Protein AF-A0A820KWC5-F1 (afdb_monomer_lite)

Sequence (145 aa):
MVCYAHLHLINETINITTTVRTKLINFIVKDVVSSTEALIDLCLAMVTYDQGRYEKSIQLFEKIRNTTNKYHNRALYGQFNAYLSLNKPIEARTCYETLQDHLEPSEELSCRLQLKLIEEQHPADLLKTVQSALQEANNNEELFE

Structure (mmCIF, N/CA/C/O backbone):
data_AF-A0A820KWC5-F1
#
_entry.id   AF-A0A820KWC5-F1
#
loop_
_atom_site.group_PDB
_atom_site.id
_atom_site.type_symbol
_atom_site.label_atom_id
_atom_site.label_alt_id
_atom_site.label_comp_id
_atom_site.label_asym_id
_atom_site.label_entity_id
_atom_site.label_seq_id
_atom_site.pdbx_PDB_ins_code
_atom_site.Cartn_x
_atom_site.Cartn_y
_atom_site.Cartn_z
_atom_site.occupancy
_atom_site.B_iso_or_equiv
_atom_site.auth_seq_id
_atom_site.auth_comp_id
_atom_site.auth_asym_id
_atom_site.auth_atom_id
_atom_site.pdbx_PDB_model_num
ATOM 1 N N . MET A 1 1 ? 39.290 9.107 -50.841 1.00 62.31 1 MET A N 1
ATOM 2 C CA . MET A 1 1 ? 39.136 9.258 -49.372 1.00 62.31 1 MET A CA 1
ATOM 3 C C . MET A 1 1 ? 37.764 9.782 -48.943 1.00 62.31 1 MET A C 1
ATOM 5 O O . MET A 1 1 ? 37.255 9.290 -47.948 1.00 62.31 1 MET A O 1
ATOM 9 N N . VAL A 1 2 ? 37.127 10.705 -49.678 1.00 64.06 2 VAL A N 1
ATOM 10 C CA . VAL A 1 2 ? 35.841 11.329 -49.282 1.00 64.06 2 VAL A CA 1
ATOM 11 C C . VAL A 1 2 ? 34.681 10.329 -49.103 1.00 64.06 2 VAL A C 1
ATOM 13 O O . VAL A 1 2 ? 33.876 10.487 -48.191 1.00 64.06 2 VAL A O 1
ATOM 16 N N . CYS A 1 3 ? 34.607 9.258 -49.901 1.00 66.69 3 CYS A N 1
ATOM 17 C CA . CYS A 1 3 ? 33.560 8.234 -49.753 1.00 66.69 3 CYS A CA 1
ATOM 18 C C . CYS A 1 3 ? 33.685 7.405 -48.463 1.00 66.69 3 CYS A C 1
ATOM 20 O O . CYS A 1 3 ? 32.676 6.979 -47.916 1.00 66.69 3 CYS A O 1
ATOM 22 N N . TYR A 1 4 ? 34.905 7.202 -47.955 1.00 74.81 4 TYR A N 1
ATOM 23 C CA . TYR A 1 4 ? 35.141 6.382 -46.763 1.00 74.81 4 TYR A CA 1
ATOM 24 C C . TYR A 1 4 ? 34.722 7.117 -45.482 1.00 74.81 4 TYR A C 1
ATOM 26 O O . TYR A 1 4 ? 34.102 6.529 -44.602 1.00 74.81 4 TYR A O 1
ATOM 34 N N . ALA A 1 5 ? 34.983 8.427 -45.418 1.00 73.38 5 ALA A N 1
ATOM 35 C CA . ALA A 1 5 ? 34.548 9.275 -44.310 1.00 73.38 5 ALA A CA 1
ATOM 36 C C . ALA A 1 5 ? 33.014 9.375 -44.221 1.00 73.38 5 ALA A C 1
ATOM 38 O O . ALA A 1 5 ? 32.453 9.268 -43.134 1.00 73.38 5 ALA A O 1
ATOM 39 N N . HIS A 1 6 ? 32.324 9.501 -45.363 1.00 71.00 6 HIS A N 1
ATOM 40 C CA . HIS A 1 6 ? 30.858 9.509 -45.388 1.00 71.00 6 HIS A CA 1
ATOM 41 C C . HIS A 1 6 ? 30.258 8.161 -44.966 1.00 71.00 6 HIS A C 1
ATOM 43 O O . HIS A 1 6 ? 29.292 8.142 -44.208 1.00 71.00 6 HIS A O 1
ATOM 49 N N . LEU A 1 7 ? 30.842 7.036 -45.398 1.00 73.25 7 LEU A N 1
ATOM 50 C CA . LEU A 1 7 ? 30.375 5.707 -44.992 1.00 73.25 7 LEU A CA 1
ATOM 51 C C . LEU A 1 7 ? 30.546 5.481 -43.479 1.00 73.25 7 LEU A C 1
ATOM 53 O O . LEU A 1 7 ? 29.652 4.937 -42.834 1.00 73.25 7 LEU A O 1
ATOM 57 N N . HIS A 1 8 ? 31.665 5.942 -42.907 1.00 77.94 8 HIS A N 1
ATOM 58 C CA . HIS A 1 8 ? 31.925 5.871 -41.467 1.00 77.94 8 HIS A CA 1
ATOM 59 C C . HIS A 1 8 ? 30.901 6.680 -40.660 1.00 77.94 8 HIS A C 1
ATOM 61 O O . HIS A 1 8 ? 30.321 6.162 -39.709 1.00 77.94 8 HIS A O 1
ATOM 67 N N . LEU A 1 9 ? 30.615 7.915 -41.085 1.00 79.81 9 LEU A N 1
ATOM 68 C CA . LEU A 1 9 ? 29.656 8.796 -40.413 1.00 79.81 9 LEU A CA 1
ATOM 69 C C . LEU A 1 9 ? 28.218 8.247 -40.464 1.00 79.81 9 LEU A C 1
ATOM 71 O O . LEU A 1 9 ? 27.480 8.312 -39.479 1.00 79.81 9 LEU A O 1
ATOM 75 N N . ILE A 1 10 ? 27.814 7.661 -41.597 1.00 77.38 10 ILE A N 1
ATOM 76 C CA . ILE A 1 10 ? 26.509 6.993 -41.732 1.00 77.38 10 ILE A CA 1
ATOM 77 C C . ILE A 1 10 ? 26.427 5.786 -40.786 1.00 77.38 10 ILE A C 1
ATOM 79 O O . ILE A 1 10 ? 25.414 5.584 -40.120 1.00 77.38 10 ILE A O 1
ATOM 83 N N . ASN A 1 11 ? 27.499 5.002 -40.670 1.00 76.31 11 ASN A N 1
ATOM 84 C CA . ASN A 1 11 ? 27.507 3.836 -39.792 1.00 76.31 11 ASN A CA 1
ATOM 85 C C . ASN A 1 11 ? 27.458 4.224 -38.299 1.00 76.31 11 ASN A C 1
ATOM 87 O O . ASN A 1 11 ? 26.726 3.614 -37.521 1.00 76.31 11 ASN A O 1
ATOM 91 N N . GLU A 1 12 ? 28.176 5.277 -37.895 1.00 81.69 12 GLU A N 1
ATOM 92 C CA . GLU A 1 12 ? 28.115 5.813 -36.527 1.00 81.69 12 GLU A CA 1
ATOM 93 C C . GLU A 1 12 ? 26.733 6.374 -36.185 1.00 81.69 12 GLU A C 1
ATOM 95 O O . GLU A 1 12 ? 26.192 6.074 -35.121 1.00 81.69 12 GLU A O 1
ATOM 100 N N . THR A 1 13 ? 26.118 7.135 -37.093 1.00 80.31 13 THR A N 1
ATOM 101 C CA . THR A 1 13 ? 24.771 7.684 -36.870 1.00 80.31 13 THR A CA 1
ATOM 102 C C . THR A 1 13 ? 23.712 6.587 -36.771 1.00 80.31 13 THR A C 1
ATOM 104 O O . THR A 1 13 ? 22.853 6.651 -35.886 1.00 80.31 13 THR A O 1
ATOM 107 N N . ILE A 1 14 ? 23.799 5.533 -37.590 1.00 81.31 14 ILE A N 1
ATOM 108 C CA . ILE A 1 14 ? 22.932 4.351 -37.473 1.00 81.31 14 ILE A CA 1
ATOM 109 C C . ILE A 1 14 ? 23.137 3.667 -36.114 1.00 81.31 14 ILE A C 1
ATOM 111 O O . ILE A 1 14 ? 22.151 3.406 -35.425 1.00 81.31 14 ILE A O 1
ATOM 115 N N . ASN A 1 15 ? 24.384 3.443 -35.686 1.00 84.25 15 ASN A N 1
ATOM 116 C CA . ASN A 1 15 ? 24.697 2.809 -34.399 1.00 84.25 15 ASN A CA 1
ATOM 117 C C . ASN A 1 15 ? 24.217 3.618 -33.185 1.00 84.25 15 ASN A C 1
ATOM 119 O O . ASN A 1 15 ? 23.712 3.052 -32.210 1.00 84.25 15 ASN A O 1
ATOM 123 N N . ILE A 1 16 ? 24.339 4.945 -33.227 1.00 85.00 16 ILE A N 1
ATOM 124 C CA . ILE A 1 16 ? 23.818 5.817 -32.168 1.00 85.00 16 ILE A CA 1
ATOM 125 C C . ILE A 1 16 ? 22.291 5.712 -32.128 1.00 85.00 16 ILE A C 1
ATOM 127 O O . ILE A 1 16 ? 21.710 5.515 -31.059 1.00 85.00 16 ILE A O 1
ATOM 131 N N . THR A 1 17 ? 21.638 5.764 -33.290 1.00 82.31 17 THR A N 1
ATOM 132 C CA . THR A 1 17 ? 20.173 5.717 -33.392 1.00 82.31 17 THR A CA 1
ATOM 133 C C . THR A 1 17 ? 19.615 4.376 -32.906 1.00 82.31 17 THR A C 1
ATOM 135 O O . THR A 1 17 ? 18.640 4.349 -32.152 1.00 82.31 17 THR A O 1
ATOM 138 N N . THR A 1 18 ? 20.246 3.251 -33.258 1.00 85.56 18 THR A N 1
ATOM 139 C CA . THR A 1 18 ? 19.851 1.916 -32.774 1.00 85.56 18 THR A CA 1
ATOM 140 C C . THR A 1 18 ? 20.088 1.751 -31.274 1.00 85.56 18 THR A C 1
ATOM 142 O O . THR A 1 18 ? 19.242 1.174 -30.583 1.00 85.56 18 THR A O 1
ATOM 145 N N . THR A 1 19 ? 21.175 2.313 -30.740 1.00 90.12 19 THR A N 1
ATOM 146 C CA . THR A 1 19 ? 21.473 2.287 -29.300 1.00 90.12 19 THR A CA 1
ATOM 147 C C . THR A 1 19 ? 20.450 3.091 -28.503 1.00 90.12 19 THR A C 1
ATOM 149 O O . THR A 1 19 ? 19.902 2.593 -27.517 1.00 90.12 19 THR A O 1
ATOM 152 N N . VAL A 1 20 ? 20.151 4.319 -28.935 1.00 89.88 20 VAL A N 1
ATOM 153 C CA . VAL A 1 20 ? 19.158 5.180 -28.279 1.00 89.88 20 VAL A CA 1
ATOM 154 C C . VAL A 1 20 ? 17.773 4.542 -28.352 1.00 89.88 20 VAL A C 1
ATOM 156 O O . VAL A 1 20 ? 17.090 4.456 -27.333 1.00 89.88 20 VAL A O 1
ATOM 159 N N . ARG A 1 21 ? 17.386 4.003 -29.516 1.00 90.94 21 ARG A N 1
ATOM 160 C CA . ARG A 1 21 ? 16.106 3.304 -29.692 1.00 90.94 21 ARG A CA 1
ATOM 161 C C . ARG A 1 21 ? 15.977 2.103 -28.758 1.00 90.94 21 ARG A C 1
ATOM 163 O O . ARG A 1 21 ? 14.952 1.962 -28.101 1.00 90.94 21 ARG A O 1
ATOM 170 N N . THR A 1 22 ? 17.007 1.262 -28.666 1.00 90.69 22 THR A N 1
ATOM 171 C CA . THR A 1 22 ? 16.994 0.086 -27.779 1.00 90.69 22 THR A CA 1
ATOM 172 C C . THR A 1 22 ? 16.876 0.496 -26.312 1.00 90.69 22 THR A C 1
ATOM 174 O O . THR A 1 22 ? 16.076 -0.076 -25.575 1.00 90.69 22 THR A O 1
ATOM 177 N N . LYS A 1 23 ? 17.612 1.531 -25.883 1.00 92.94 23 LYS A N 1
ATOM 178 C CA . LYS A 1 23 ? 17.510 2.065 -24.516 1.00 92.94 23 LYS A CA 1
ATOM 179 C C . LYS A 1 23 ? 16.117 2.616 -24.215 1.00 92.94 23 LYS A C 1
ATOM 181 O O . LYS A 1 23 ? 15.583 2.329 -23.148 1.00 92.94 23 LYS A O 1
ATOM 186 N N . LEU A 1 24 ? 15.521 3.355 -25.152 1.00 88.50 24 LEU A N 1
ATOM 187 C CA . LEU A 1 24 ? 14.177 3.910 -24.998 1.00 88.50 24 LEU A CA 1
ATOM 188 C C . LEU A 1 24 ? 13.116 2.806 -24.912 1.00 88.50 24 LEU A C 1
ATOM 190 O O . LEU A 1 24 ? 12.271 2.845 -24.025 1.00 88.50 24 LEU A O 1
ATOM 194 N N . ILE A 1 25 ? 13.188 1.795 -25.784 1.00 89.75 25 ILE A N 1
ATOM 195 C CA . ILE A 1 25 ? 12.275 0.643 -25.744 1.00 89.75 25 ILE A CA 1
ATOM 196 C C . ILE A 1 25 ? 12.399 -0.084 -24.404 1.00 89.75 25 ILE A C 1
ATOM 198 O O . ILE A 1 25 ? 11.386 -0.337 -23.762 1.00 89.75 25 ILE A O 1
ATOM 202 N N . ASN A 1 26 ? 13.620 -0.365 -23.943 1.00 89.56 26 ASN A N 1
ATOM 203 C CA . ASN A 1 26 ? 13.830 -1.039 -22.662 1.00 89.56 26 ASN A CA 1
ATOM 204 C C . ASN A 1 26 ? 13.302 -0.220 -21.480 1.00 89.56 26 ASN A C 1
ATOM 206 O O . ASN A 1 26 ? 12.749 -0.791 -20.543 1.00 89.56 26 ASN A O 1
ATOM 210 N N . PHE A 1 27 ? 13.447 1.106 -21.526 1.00 88.25 27 PHE A N 1
ATOM 211 C CA . PHE A 1 27 ? 12.888 1.997 -20.515 1.00 88.25 27 PHE A CA 1
ATOM 212 C C . PHE A 1 27 ? 11.355 1.930 -20.490 1.00 88.25 27 PHE A C 1
ATOM 214 O O . PHE A 1 27 ? 10.782 1.688 -19.432 1.00 88.25 27 PHE A O 1
ATOM 221 N N . ILE A 1 28 ? 10.704 2.052 -21.652 1.00 84.94 28 ILE A N 1
ATOM 222 C CA . ILE A 1 28 ? 9.240 1.983 -21.771 1.00 84.94 28 ILE A CA 1
ATOM 223 C C . ILE A 1 28 ? 8.722 0.615 -21.321 1.00 84.94 28 ILE A C 1
ATOM 225 O O . ILE A 1 28 ? 7.775 0.543 -20.547 1.00 84.94 28 ILE A O 1
ATOM 229 N N . VAL A 1 29 ? 9.346 -0.479 -21.767 1.00 87.50 29 VAL A N 1
ATOM 230 C CA . VAL A 1 29 ? 8.945 -1.837 -21.369 1.00 87.50 29 VAL A CA 1
ATOM 231 C C . VAL A 1 29 ? 9.065 -2.009 -19.858 1.00 87.50 29 VAL A C 1
ATOM 233 O O . VAL A 1 29 ? 8.143 -2.528 -19.237 1.00 87.50 29 VAL A O 1
ATOM 236 N N . LYS A 1 30 ? 10.161 -1.542 -19.250 1.00 82.44 30 LYS A N 1
ATOM 237 C CA . LYS A 1 30 ? 10.356 -1.632 -17.800 1.00 82.44 30 LYS A CA 1
ATOM 238 C C . LYS A 1 30 ? 9.286 -0.856 -17.028 1.00 82.44 30 LYS A C 1
ATOM 240 O O . LYS A 1 30 ? 8.781 -1.377 -16.040 1.00 82.44 30 LYS A O 1
ATOM 245 N N . ASP A 1 31 ? 8.949 0.349 -17.480 1.00 81.38 31 ASP A N 1
ATOM 246 C CA . ASP A 1 31 ? 7.929 1.199 -16.856 1.00 81.38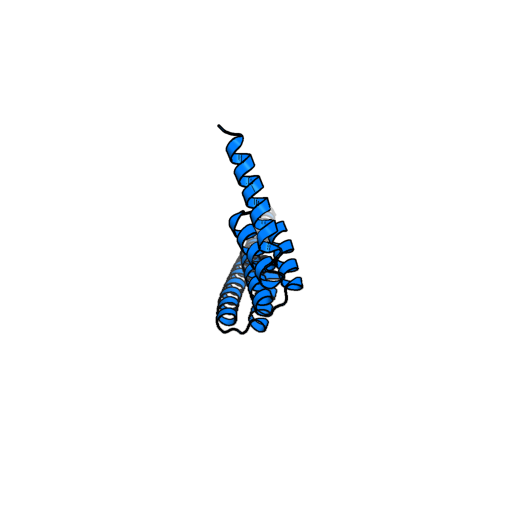 31 ASP A CA 1
ATOM 247 C C . ASP A 1 31 ? 6.511 0.614 -16.991 1.00 81.38 31 ASP A C 1
ATOM 249 O O . ASP A 1 31 ? 5.736 0.574 -16.036 1.00 81.38 31 ASP A O 1
ATOM 253 N N . VAL A 1 32 ? 6.180 0.066 -18.164 1.00 81.44 32 VAL A N 1
ATOM 254 C CA . VAL A 1 32 ? 4.895 -0.613 -18.380 1.00 81.44 32 VAL A CA 1
ATOM 255 C C . VAL A 1 32 ? 4.786 -1.850 -17.490 1.00 81.44 32 VAL A C 1
ATOM 257 O O . VAL A 1 32 ? 3.763 -2.030 -16.829 1.00 81.44 32 VAL A O 1
ATOM 260 N N . VAL A 1 33 ? 5.834 -2.677 -17.427 1.00 83.00 33 VAL A N 1
ATOM 261 C CA . VAL A 1 33 ? 5.843 -3.890 -16.596 1.00 83.00 33 VAL A CA 1
ATOM 262 C C . VAL A 1 33 ? 5.674 -3.536 -15.117 1.00 83.00 33 VAL A C 1
ATOM 264 O O . VAL A 1 33 ? 4.757 -4.059 -14.483 1.00 83.00 33 VAL A O 1
ATOM 267 N N . SER A 1 34 ? 6.457 -2.594 -14.580 1.00 79.25 34 SER A N 1
ATOM 268 C CA . SER A 1 34 ? 6.348 -2.190 -13.169 1.00 79.25 34 SER A CA 1
ATOM 269 C C . SER A 1 34 ? 4.967 -1.619 -12.825 1.00 79.25 34 SER A C 1
ATOM 271 O O . SER A 1 34 ? 4.419 -1.903 -11.759 1.00 79.25 34 SER A O 1
ATOM 273 N N . SER A 1 35 ? 4.361 -0.860 -13.741 1.00 80.31 35 SER A N 1
ATOM 274 C CA . SER A 1 35 ? 3.011 -0.313 -13.581 1.00 80.31 35 SER A CA 1
ATOM 275 C C . SER A 1 35 ? 1.937 -1.406 -13.567 1.00 80.31 35 SER A C 1
ATOM 277 O O . SER A 1 35 ? 1.015 -1.364 -12.747 1.00 80.31 35 SER A O 1
ATOM 279 N N . THR A 1 36 ? 2.062 -2.418 -14.434 1.00 85.19 36 THR A N 1
ATOM 280 C CA . THR A 1 36 ? 1.131 -3.557 -14.458 1.00 85.19 36 THR A CA 1
ATOM 281 C C . THR A 1 36 ? 1.252 -4.443 -13.223 1.00 85.19 36 THR A C 1
ATOM 283 O O . THR A 1 36 ? 0.230 -4.833 -12.662 1.00 85.19 36 THR A O 1
ATOM 286 N N . GLU A 1 37 ? 2.471 -4.709 -12.748 1.00 87.56 37 GLU A N 1
ATOM 287 C CA . GLU A 1 37 ? 2.705 -5.467 -11.515 1.00 87.56 37 GLU A CA 1
ATOM 288 C C . GLU A 1 37 ? 2.097 -4.754 -10.304 1.00 87.56 37 GLU A C 1
ATOM 290 O O . GLU A 1 37 ? 1.374 -5.376 -9.528 1.00 87.56 37 GLU A O 1
ATOM 295 N N . ALA A 1 38 ? 2.292 -3.435 -10.197 1.00 88.00 38 ALA A N 1
ATOM 296 C CA . ALA A 1 38 ? 1.713 -2.635 -9.123 1.00 88.00 38 ALA A CA 1
ATOM 297 C C . ALA A 1 38 ? 0.174 -2.676 -9.112 1.00 88.00 38 ALA A C 1
ATOM 299 O O . ALA A 1 38 ? -0.434 -2.722 -8.044 1.00 88.00 38 ALA A O 1
ATOM 300 N N . LEU A 1 39 ? -0.469 -2.686 -10.286 1.00 88.19 39 LEU A N 1
ATOM 301 C CA . LEU A 1 39 ? -1.923 -2.831 -10.384 1.00 88.19 39 LEU A CA 1
ATOM 302 C C . LEU A 1 39 ? -2.390 -4.220 -9.928 1.00 88.19 39 LEU A C 1
ATOM 304 O O . LEU A 1 39 ? -3.375 -4.323 -9.199 1.00 88.19 39 LEU A O 1
ATOM 308 N N . ILE A 1 40 ? -1.692 -5.281 -10.343 1.00 91.38 40 ILE A N 1
ATOM 309 C CA . ILE A 1 40 ? -2.013 -6.657 -9.939 1.00 91.38 40 ILE A CA 1
ATOM 310 C C . ILE A 1 40 ? -1.873 -6.807 -8.423 1.00 91.38 40 ILE A C 1
ATOM 312 O O . ILE A 1 40 ? -2.786 -7.319 -7.772 1.00 91.38 40 ILE A O 1
ATOM 316 N N . ASP A 1 41 ? -0.769 -6.318 -7.858 1.00 92.56 41 ASP A N 1
ATOM 317 C CA . ASP A 1 41 ? -0.535 -6.329 -6.416 1.00 92.56 41 ASP A CA 1
ATOM 318 C C . ASP A 1 41 ? -1.618 -5.531 -5.676 1.00 92.56 41 ASP A C 1
ATOM 320 O O . ASP A 1 41 ? -2.089 -5.978 -4.633 1.00 92.56 41 ASP A O 1
ATOM 324 N N . LEU A 1 42 ? -2.072 -4.393 -6.225 1.00 91.06 42 LEU A N 1
ATOM 325 C CA . LEU A 1 42 ? -3.142 -3.584 -5.633 1.00 91.06 42 LEU A CA 1
ATOM 326 C C . LEU A 1 42 ? -4.466 -4.348 -5.588 1.00 91.06 42 LEU A C 1
ATOM 328 O O . LEU A 1 42 ? -5.124 -4.388 -4.548 1.00 91.06 42 LEU A O 1
ATOM 332 N N . CYS A 1 43 ? -4.855 -4.967 -6.704 1.00 92.12 43 CYS A N 1
ATOM 333 C CA . CYS A 1 43 ? -6.062 -5.784 -6.765 1.00 92.12 43 CYS A CA 1
ATOM 334 C C . CYS A 1 43 ? -5.980 -6.960 -5.786 1.00 92.12 43 CYS A C 1
ATOM 336 O O . CYS A 1 43 ? -6.941 -7.229 -5.067 1.00 92.12 43 CYS A O 1
ATOM 338 N N . LEU A 1 44 ? -4.828 -7.632 -5.715 1.00 94.56 44 LEU A N 1
ATOM 339 C CA . LEU A 1 44 ? -4.624 -8.736 -4.786 1.00 94.56 44 LEU A CA 1
ATOM 340 C C . LEU A 1 44 ? -4.690 -8.266 -3.329 1.00 94.56 44 LEU A C 1
ATOM 342 O O . LEU A 1 44 ? -5.328 -8.935 -2.519 1.00 94.56 44 LEU A O 1
ATOM 346 N N . ALA A 1 45 ? -4.087 -7.118 -3.009 1.00 93.81 45 ALA A N 1
ATOM 347 C CA . ALA A 1 45 ? -4.125 -6.528 -1.677 1.00 93.81 45 ALA A CA 1
ATOM 348 C C . ALA A 1 45 ? -5.572 -6.283 -1.236 1.00 93.81 45 ALA A C 1
ATOM 350 O O . ALA A 1 45 ? -5.986 -6.786 -0.193 1.00 93.81 45 ALA A O 1
ATOM 351 N N . MET A 1 46 ? -6.374 -5.629 -2.082 1.00 91.31 46 MET A N 1
ATOM 352 C CA . MET A 1 46 ? -7.796 -5.387 -1.816 1.00 91.31 46 MET A CA 1
ATOM 353 C C . MET A 1 46 ? -8.575 -6.691 -1.591 1.00 91.31 46 MET A C 1
ATOM 355 O O . MET A 1 46 ? -9.275 -6.820 -0.595 1.00 91.31 46 MET A O 1
ATOM 359 N N . VAL A 1 47 ? -8.381 -7.704 -2.441 1.00 95.50 47 VAL A N 1
ATOM 360 C CA . VAL A 1 47 ? -9.043 -9.009 -2.266 1.00 95.50 47 VAL A CA 1
ATOM 361 C C . VAL A 1 47 ? -8.624 -9.683 -0.957 1.00 95.50 47 VAL A C 1
ATOM 363 O O . VAL A 1 47 ? -9.447 -10.292 -0.278 1.00 95.50 47 VAL A O 1
ATOM 366 N N . THR A 1 48 ? -7.347 -9.604 -0.575 1.00 94.19 48 THR A N 1
ATOM 367 C CA . THR A 1 48 ? -6.885 -10.181 0.696 1.00 94.19 48 THR A CA 1
ATOM 368 C C . THR A 1 48 ? -7.405 -9.425 1.914 1.00 94.19 48 THR A C 1
ATOM 370 O O . THR A 1 48 ? -7.700 -10.067 2.922 1.00 94.19 48 THR A O 1
ATOM 373 N N . TYR A 1 49 ? -7.558 -8.102 1.809 1.00 92.62 49 TYR A N 1
ATOM 374 C CA . TYR A 1 49 ? -8.200 -7.269 2.821 1.00 92.62 49 TYR A CA 1
ATOM 375 C C . TYR A 1 49 ? -9.660 -7.684 3.020 1.00 92.62 49 TYR A C 1
ATOM 377 O O . TYR A 1 49 ? -10.058 -7.966 4.146 1.00 92.62 49 TYR A O 1
ATOM 385 N N . ASP A 1 50 ? -10.422 -7.831 1.933 1.00 92.38 50 ASP A N 1
ATOM 386 C CA . ASP A 1 50 ? -11.836 -8.229 1.985 1.00 92.38 50 ASP A CA 1
ATOM 387 C C . ASP A 1 50 ? -12.028 -9.641 2.569 1.00 92.38 50 ASP A C 1
ATOM 389 O O . ASP A 1 50 ? -13.056 -9.954 3.164 1.00 92.38 50 ASP A O 1
ATOM 393 N N . GLN A 1 51 ? -11.016 -10.505 2.445 1.00 94.69 51 GLN A N 1
ATOM 394 C CA . GLN A 1 51 ? -10.981 -11.826 3.082 1.00 94.69 51 GLN A CA 1
ATOM 395 C C . GLN A 1 51 ? -10.597 -11.789 4.573 1.00 94.69 51 GLN A C 1
ATOM 397 O O . GLN A 1 51 ? -10.444 -12.849 5.182 1.00 94.69 51 GLN A O 1
ATOM 402 N N . GLY A 1 52 ? -10.368 -10.608 5.150 1.00 91.75 52 GLY A N 1
ATOM 403 C CA . GLY A 1 52 ? -9.920 -10.431 6.531 1.00 91.75 52 GLY A CA 1
ATOM 404 C C . GLY A 1 52 ? -8.454 -10.805 6.773 1.00 91.75 52 GLY A C 1
ATOM 405 O O . GLY A 1 52 ? -8.023 -10.900 7.918 1.00 91.75 52 GLY A O 1
ATOM 406 N N . ARG A 1 53 ? -7.658 -11.037 5.718 1.00 94.81 53 ARG A N 1
ATOM 407 C CA . ARG A 1 53 ? -6.224 -11.360 5.835 1.00 94.81 53 ARG A CA 1
ATOM 408 C C . ARG A 1 53 ? -5.394 -10.079 5.844 1.00 94.81 53 ARG A C 1
ATOM 410 O O . ARG A 1 53 ? -4.609 -9.828 4.924 1.00 94.81 53 ARG A O 1
ATOM 417 N N . TYR A 1 54 ? -5.591 -9.261 6.870 1.00 93.06 54 TYR A N 1
ATOM 418 C CA . TYR A 1 54 ? -5.062 -7.901 6.923 1.00 93.06 54 TYR A CA 1
ATOM 419 C C . TYR A 1 54 ? -3.529 -7.845 6.893 1.00 93.06 54 TYR A C 1
ATOM 421 O O . TYR A 1 54 ? -2.974 -7.024 6.169 1.00 93.06 54 TYR A O 1
ATOM 429 N N . GLU A 1 55 ? -2.817 -8.759 7.558 1.00 93.62 55 GLU A N 1
ATOM 430 C CA . GLU A 1 55 ? -1.347 -8.797 7.537 1.00 93.62 55 GLU A CA 1
ATOM 431 C C . GLU A 1 55 ? -0.798 -9.063 6.132 1.00 93.62 55 GLU A C 1
ATOM 433 O O . GLU A 1 55 ? 0.161 -8.426 5.697 1.00 93.62 55 GLU A O 1
ATOM 438 N N . LYS A 1 56 ? -1.429 -9.982 5.392 1.00 93.88 56 LYS A N 1
ATOM 439 C CA . LYS A 1 56 ? -1.041 -10.276 4.007 1.00 93.88 56 LYS A CA 1
ATOM 440 C C . LYS A 1 56 ? -1.347 -9.092 3.092 1.00 93.88 56 LYS A C 1
ATOM 442 O O . LYS A 1 56 ? -0.548 -8.773 2.215 1.00 93.88 56 LYS A O 1
ATOM 447 N N . SER A 1 57 ? -2.480 -8.431 3.317 1.00 94.25 57 SER A N 1
ATOM 448 C CA . SER A 1 57 ? -2.835 -7.216 2.591 1.00 94.25 57 SER A CA 1
ATOM 449 C C . SER A 1 57 ? -1.818 -6.098 2.821 1.00 94.25 57 SER A C 1
ATOM 451 O O . SER A 1 57 ? -1.440 -5.426 1.865 1.00 94.25 57 SER A O 1
ATOM 453 N N . ILE A 1 58 ? -1.348 -5.916 4.058 1.00 93.94 58 ILE A N 1
ATOM 454 C CA . ILE A 1 58 ? -0.333 -4.913 4.407 1.00 93.94 58 ILE A CA 1
ATOM 455 C C . ILE A 1 58 ? 0.963 -5.167 3.638 1.00 93.94 58 ILE A C 1
ATOM 457 O O . ILE A 1 58 ? 1.471 -4.247 3.008 1.00 93.94 58 ILE A O 1
ATOM 461 N N . GLN A 1 59 ? 1.453 -6.411 3.605 1.00 94.06 59 GLN A N 1
ATOM 462 C CA . GLN A 1 59 ? 2.674 -6.760 2.862 1.00 94.06 59 GLN A CA 1
ATOM 463 C C . GLN A 1 59 ? 2.569 -6.416 1.368 1.00 94.06 59 GLN A C 1
ATOM 465 O O . GLN A 1 59 ? 3.530 -5.944 0.758 1.00 94.06 59 GLN A O 1
ATOM 470 N N . LEU A 1 60 ? 1.395 -6.634 0.770 1.00 93.06 60 LEU A N 1
ATOM 471 C CA . LEU A 1 60 ? 1.152 -6.286 -0.629 1.00 93.06 60 LEU A CA 1
ATOM 472 C C . LEU A 1 60 ? 1.110 -4.766 -0.834 1.00 93.06 60 LEU A C 1
ATOM 474 O O . LEU A 1 60 ? 1.720 -4.267 -1.778 1.00 93.06 60 LEU A O 1
ATOM 478 N N . PHE A 1 61 ? 0.472 -4.015 0.067 1.00 91.81 61 PHE A N 1
ATOM 479 C CA . PHE A 1 61 ? 0.486 -2.552 0.007 1.00 91.81 61 PHE A CA 1
ATOM 480 C C . PHE A 1 61 ? 1.892 -1.962 0.196 1.00 91.81 61 PHE A C 1
ATOM 482 O O . PHE A 1 61 ? 2.265 -1.044 -0.535 1.00 91.81 61 PHE A O 1
ATOM 489 N N . GLU A 1 62 ? 2.712 -2.525 1.084 1.00 91.69 62 GLU A N 1
ATOM 490 C CA . GLU A 1 62 ? 4.111 -2.113 1.263 1.00 91.69 62 GLU A CA 1
ATOM 491 C C . GLU A 1 62 ? 4.939 -2.319 -0.008 1.00 91.69 62 GLU A C 1
ATOM 493 O O . GLU A 1 62 ? 5.717 -1.443 -0.395 1.00 91.69 62 GLU A O 1
ATOM 498 N N . LYS A 1 63 ? 4.736 -3.444 -0.704 1.00 90.12 63 LYS A N 1
ATOM 499 C CA . LYS A 1 63 ? 5.399 -3.723 -1.984 1.00 90.12 63 LYS A CA 1
ATOM 500 C C . LYS A 1 63 ? 5.065 -2.660 -3.037 1.00 90.12 63 LYS A C 1
ATOM 502 O O . LYS A 1 63 ? 5.963 -2.168 -3.723 1.00 90.12 63 LYS A O 1
ATOM 507 N N . ILE A 1 64 ? 3.794 -2.262 -3.128 1.00 88.81 64 ILE A N 1
ATOM 508 C CA . ILE A 1 64 ? 3.339 -1.217 -4.057 1.00 88.81 64 ILE A CA 1
ATOM 509 C C . ILE A 1 64 ? 3.942 0.136 -3.674 1.00 88.81 64 ILE A C 1
ATOM 511 O O . ILE A 1 64 ? 4.388 0.868 -4.556 1.00 88.81 64 ILE A O 1
ATOM 515 N N . ARG A 1 65 ? 3.997 0.453 -2.374 1.00 82.75 65 ARG A N 1
ATOM 516 C CA . ARG A 1 65 ? 4.531 1.719 -1.852 1.00 82.75 65 ARG A CA 1
ATOM 517 C C . ARG A 1 65 ? 6.016 1.906 -2.158 1.00 82.75 65 ARG A C 1
ATOM 519 O O . ARG A 1 65 ? 6.431 3.018 -2.470 1.00 82.75 65 ARG A O 1
ATOM 526 N N . ASN A 1 66 ? 6.793 0.824 -2.114 1.00 80.94 66 ASN A N 1
ATOM 527 C CA . ASN A 1 66 ? 8.230 0.834 -2.407 1.00 80.94 66 ASN A CA 1
ATOM 528 C C . ASN A 1 66 ? 8.552 1.041 -3.896 1.00 80.94 66 ASN A C 1
ATOM 530 O O . ASN A 1 66 ? 9.720 1.143 -4.270 1.00 80.94 66 ASN A O 1
ATOM 534 N N . THR A 1 67 ? 7.530 1.101 -4.750 1.00 77.38 67 THR A N 1
ATOM 535 C CA . THR A 1 67 ? 7.677 1.338 -6.181 1.00 77.38 67 THR A CA 1
ATOM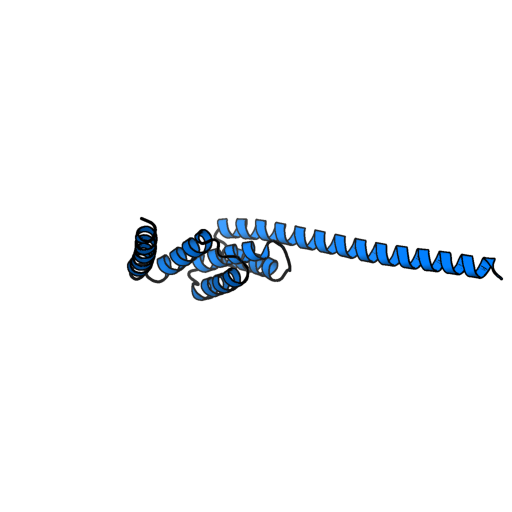 536 C C . THR A 1 67 ? 7.152 2.731 -6.516 1.00 77.38 67 THR A C 1
ATOM 538 O O . THR A 1 67 ? 6.055 3.104 -6.104 1.00 77.38 67 THR A O 1
ATOM 541 N N . THR A 1 68 ? 7.906 3.504 -7.300 1.00 70.25 68 THR A N 1
ATOM 542 C CA . THR A 1 68 ? 7.452 4.804 -7.811 1.00 70.25 68 THR A CA 1
ATOM 543 C C . THR A 1 68 ? 6.350 4.576 -8.846 1.00 70.25 68 THR A C 1
ATOM 545 O O . THR A 1 68 ? 6.619 4.381 -10.027 1.00 70.25 68 THR A O 1
ATOM 548 N N . ASN A 1 69 ? 5.097 4.518 -8.397 1.00 75.00 69 ASN A N 1
ATOM 549 C CA . ASN A 1 69 ? 3.938 4.271 -9.247 1.00 75.00 69 ASN A CA 1
ATOM 550 C C . ASN A 1 69 ? 2.767 5.187 -8.865 1.00 75.00 69 ASN A C 1
ATOM 552 O O . ASN A 1 69 ? 2.689 5.725 -7.762 1.00 75.00 69 ASN A O 1
ATOM 556 N N . LYS A 1 70 ? 1.806 5.320 -9.782 1.00 80.38 70 LYS A N 1
ATOM 557 C CA . LYS A 1 70 ? 0.581 6.113 -9.578 1.00 80.38 70 LYS A CA 1
ATOM 558 C C . LYS A 1 70 ? -0.370 5.555 -8.507 1.00 80.38 70 LYS A C 1
AT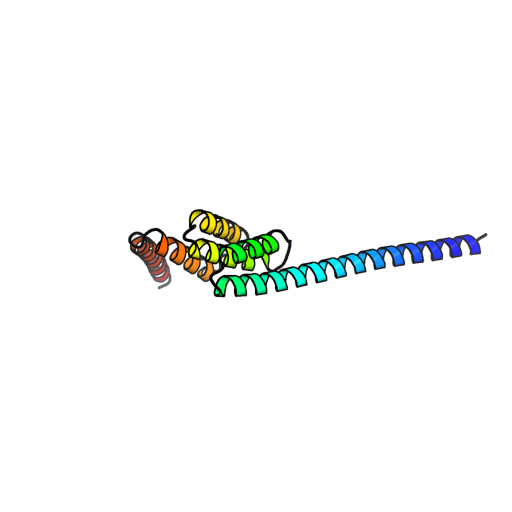OM 560 O O . LYS A 1 70 ? -1.365 6.192 -8.181 1.00 80.38 70 LYS A O 1
ATOM 565 N N . TYR A 1 71 ? -0.111 4.350 -8.003 1.00 82.44 71 TYR A N 1
ATOM 566 C CA . TYR A 1 71 ? -0.939 3.659 -7.015 1.00 82.44 71 TYR A CA 1
ATOM 567 C C . TYR A 1 71 ? -0.430 3.838 -5.581 1.00 82.44 71 TYR A C 1
ATOM 569 O O . TYR A 1 71 ? -1.090 3.365 -4.659 1.00 82.44 71 TYR A O 1
ATOM 577 N N . HIS A 1 72 ? 0.683 4.549 -5.382 1.00 83.44 72 HIS A N 1
ATOM 578 C CA . HIS A 1 72 ? 1.309 4.787 -4.083 1.00 83.44 72 HIS A CA 1
ATOM 579 C C . HIS A 1 72 ? 0.309 5.290 -3.026 1.00 83.44 72 HIS A C 1
ATOM 581 O O . HIS A 1 72 ? 0.128 4.649 -1.992 1.00 83.44 72 HIS A O 1
ATOM 587 N N . ASN A 1 73 ? -0.438 6.358 -3.329 1.00 82.69 73 ASN A N 1
ATOM 588 C CA . ASN A 1 73 ? -1.424 6.932 -2.401 1.00 82.69 73 ASN A CA 1
ATOM 589 C C . ASN A 1 73 ? -2.564 5.951 -2.094 1.00 82.69 73 ASN A C 1
ATOM 591 O O . ASN A 1 73 ? -3.044 5.853 -0.967 1.00 82.69 73 ASN A O 1
ATOM 595 N N . ARG A 1 74 ? -2.988 5.169 -3.092 1.00 83.75 74 ARG A N 1
ATOM 596 C CA . ARG A 1 74 ? -4.050 4.174 -2.911 1.00 83.75 74 ARG A CA 1
ATOM 597 C C . ARG A 1 74 ? -3.583 2.994 -2.058 1.00 83.75 74 ARG A C 1
ATOM 599 O O . ARG A 1 74 ? -4.371 2.474 -1.273 1.00 83.75 74 ARG A O 1
ATOM 606 N N . ALA A 1 75 ? -2.315 2.606 -2.181 1.00 87.75 75 ALA A N 1
ATOM 607 C CA . ALA A 1 75 ? -1.703 1.595 -1.332 1.00 87.75 75 ALA A CA 1
ATOM 608 C C . ALA A 1 75 ? -1.567 2.077 0.119 1.00 87.75 75 ALA A C 1
ATOM 610 O O . ALA A 1 75 ? -1.936 1.335 1.022 1.00 87.75 75 ALA A O 1
ATOM 611 N N . LEU A 1 76 ? -1.142 3.326 0.345 1.00 87.19 76 LEU A N 1
ATOM 612 C CA . LEU A 1 76 ? -1.101 3.942 1.679 1.00 87.19 76 LEU A CA 1
ATOM 613 C C . LEU A 1 76 ? -2.479 3.953 2.352 1.00 87.19 76 LEU A C 1
ATOM 615 O O . LEU A 1 76 ? -2.610 3.540 3.502 1.00 87.19 76 LEU A O 1
ATOM 619 N N . TYR A 1 77 ? -3.524 4.345 1.620 1.00 84.12 77 TYR A N 1
ATOM 620 C CA . TYR A 1 77 ? -4.898 4.319 2.130 1.00 84.12 77 TYR A CA 1
ATOM 621 C C . TYR A 1 77 ? -5.387 2.895 2.452 1.00 84.12 77 TYR A C 1
ATOM 623 O O . TYR A 1 77 ? -6.048 2.658 3.466 1.00 84.12 77 TYR A O 1
ATOM 631 N N . GLY A 1 78 ? -5.058 1.920 1.601 1.00 86.44 78 GLY A N 1
ATOM 632 C CA . GLY A 1 78 ? -5.360 0.511 1.856 1.00 86.44 78 GLY A CA 1
ATOM 633 C C . GLY A 1 78 ? -4.639 -0.026 3.095 1.00 86.44 78 GLY A C 1
ATOM 634 O O . GLY A 1 78 ? -5.251 -0.685 3.935 1.00 86.44 78 GLY A O 1
ATOM 635 N N . GLN A 1 79 ? -3.360 0.315 3.248 1.00 89.88 79 GLN A N 1
ATOM 636 C CA . GLN A 1 79 ? -2.532 -0.066 4.389 1.00 89.88 79 GLN A CA 1
ATOM 637 C C . GLN A 1 79 ? -3.041 0.559 5.693 1.00 89.88 79 GLN A C 1
ATOM 639 O O . GLN A 1 79 ? -3.154 -0.144 6.694 1.00 89.88 79 GLN A O 1
ATOM 644 N N . PHE A 1 80 ? -3.430 1.836 5.663 1.00 88.06 80 PHE A N 1
ATOM 645 C CA . PHE A 1 80 ? -4.096 2.516 6.773 1.00 88.06 80 PHE A CA 1
ATOM 646 C C . PHE A 1 80 ? -5.324 1.733 7.256 1.00 88.06 80 PHE A C 1
ATOM 648 O O . PHE A 1 80 ? -5.427 1.399 8.435 1.00 88.06 80 PHE A O 1
ATOM 655 N N . ASN A 1 81 ? -6.230 1.377 6.339 1.00 85.31 81 ASN A N 1
ATOM 656 C CA . ASN A 1 81 ? -7.437 0.629 6.692 1.00 85.31 81 ASN A CA 1
ATOM 657 C C . ASN A 1 81 ? -7.117 -0.766 7.238 1.00 85.31 81 ASN A C 1
ATOM 659 O O . ASN A 1 81 ? -7.789 -1.237 8.156 1.00 85.31 81 ASN A O 1
ATOM 663 N N . ALA A 1 82 ? -6.091 -1.426 6.699 1.00 89.00 82 ALA A N 1
ATOM 664 C CA . ALA A 1 82 ? -5.652 -2.726 7.188 1.00 89.00 82 ALA A CA 1
ATOM 665 C C . ALA A 1 82 ? -5.052 -2.641 8.602 1.00 89.00 82 ALA A C 1
ATOM 667 O O . ALA A 1 82 ? -5.339 -3.504 9.427 1.00 89.00 82 ALA A O 1
ATOM 668 N N . TYR A 1 83 ? -4.283 -1.592 8.919 1.00 88.88 83 TYR A N 1
ATOM 669 C CA . TYR A 1 83 ? -3.772 -1.367 10.275 1.00 88.88 83 TYR A CA 1
ATOM 670 C C . TYR A 1 83 ? -4.878 -1.037 11.275 1.00 88.88 83 TYR A C 1
ATOM 672 O O . TYR A 1 83 ? -4.858 -1.583 12.378 1.00 88.88 83 TYR A O 1
ATOM 680 N N . LEU A 1 84 ? -5.865 -0.222 10.891 1.00 83.94 84 LEU A N 1
ATOM 681 C CA . LEU A 1 84 ? -7.053 -0.004 11.722 1.00 83.94 84 LEU A CA 1
ATOM 682 C C . LEU A 1 84 ? -7.798 -1.314 11.989 1.00 83.94 84 LEU A C 1
ATOM 684 O O . LEU A 1 84 ? -8.078 -1.640 13.133 1.00 83.94 84 LEU A O 1
ATOM 688 N N . SER A 1 85 ? -8.005 -2.135 10.957 1.00 85.56 85 SER A N 1
ATOM 689 C CA . SER A 1 85 ? -8.671 -3.439 11.109 1.00 85.56 85 SER A CA 1
ATOM 690 C C . SER A 1 85 ? -7.912 -4.412 12.026 1.00 85.56 85 SER A C 1
ATOM 692 O O . SER A 1 85 ? -8.500 -5.359 12.545 1.00 85.56 85 SER A O 1
ATOM 694 N N . LEU A 1 86 ? -6.612 -4.185 12.242 1.00 86.62 86 LEU A N 1
ATOM 695 C CA . LEU A 1 86 ? -5.771 -4.921 13.191 1.00 86.62 86 LEU A CA 1
ATOM 696 C C . LEU A 1 86 ? -5.639 -4.233 14.558 1.00 86.62 86 LEU A C 1
ATOM 698 O O . LEU A 1 86 ? -4.858 -4.694 15.392 1.00 86.62 86 LEU A O 1
ATOM 702 N N . ASN A 1 87 ? -6.371 -3.143 14.789 1.00 85.25 87 ASN A N 1
ATOM 703 C CA . ASN A 1 87 ? -6.293 -2.305 15.980 1.00 85.25 87 ASN A CA 1
ATOM 704 C C . ASN A 1 87 ? -4.863 -1.798 16.262 1.00 85.25 87 ASN A C 1
ATOM 706 O O . ASN A 1 87 ? -4.381 -1.803 17.397 1.00 85.25 87 ASN A O 1
ATOM 710 N N . LYS A 1 88 ? -4.159 -1.389 15.197 1.00 85.06 88 LYS A N 1
ATOM 711 C CA . LYS A 1 88 ? -2.797 -0.827 15.216 1.00 85.06 88 LYS A CA 1
ATOM 712 C C . LYS A 1 88 ? -2.817 0.658 14.836 1.00 85.06 88 LYS A C 1
ATOM 714 O O . LYS A 1 88 ? -2.447 1.030 13.718 1.00 85.06 88 LYS A O 1
ATOM 719 N N . PRO A 1 89 ? -3.289 1.540 15.731 1.00 77.69 89 PRO A N 1
ATOM 720 C CA . PRO A 1 89 ? -3.590 2.918 15.366 1.00 77.69 89 PRO A CA 1
ATOM 721 C C . PRO A 1 89 ? -2.342 3.801 15.216 1.00 77.69 89 PRO A C 1
ATOM 723 O O . PRO A 1 89 ? -2.406 4.829 14.545 1.00 77.69 89 PRO A O 1
ATOM 726 N N . ILE A 1 90 ? -1.205 3.418 15.810 1.00 79.88 90 ILE A N 1
ATOM 727 C CA . ILE A 1 90 ? 0.061 4.156 15.673 1.00 79.88 90 ILE A CA 1
ATOM 728 C C . ILE A 1 90 ? 0.574 4.014 14.237 1.00 79.88 90 ILE A C 1
ATOM 730 O O . ILE A 1 90 ? 0.833 5.010 13.567 1.00 79.88 90 ILE A O 1
ATOM 734 N N . GLU A 1 91 ? 0.643 2.784 13.732 1.00 84.62 91 GLU A N 1
ATOM 735 C CA . GLU A 1 91 ? 1.070 2.487 12.366 1.00 84.62 91 GLU A CA 1
ATOM 736 C C . GLU A 1 91 ? 0.083 3.035 11.328 1.00 84.62 91 GLU A C 1
ATOM 738 O O . GLU A 1 91 ? 0.497 3.540 10.279 1.00 84.62 91 GLU A O 1
ATOM 743 N N . ALA A 1 92 ? -1.220 3.005 11.637 1.00 82.38 92 ALA A N 1
ATOM 744 C CA . ALA A 1 92 ? -2.232 3.674 10.829 1.00 82.38 92 ALA A CA 1
ATOM 745 C C . ALA A 1 92 ? -1.963 5.187 10.752 1.00 82.38 92 ALA A C 1
ATOM 747 O O . ALA A 1 92 ? -1.923 5.744 9.657 1.00 82.38 92 ALA A O 1
ATOM 748 N N . ARG A 1 93 ? -1.686 5.855 11.880 1.00 78.62 93 ARG A N 1
ATOM 749 C CA . ARG A 1 93 ? -1.370 7.292 11.899 1.00 78.62 93 ARG A CA 1
ATOM 750 C C . ARG A 1 93 ? -0.156 7.633 11.035 1.00 78.62 93 ARG A C 1
ATOM 752 O O . ARG A 1 93 ? -0.229 8.572 10.253 1.00 78.62 93 ARG A O 1
ATOM 759 N N . THR A 1 94 ? 0.913 6.843 11.087 1.00 83.44 94 THR A N 1
ATOM 760 C CA . THR A 1 94 ? 2.085 7.066 10.222 1.00 83.44 94 THR A CA 1
ATOM 761 C C . THR A 1 94 ? 1.731 6.953 8.731 1.00 83.44 94 THR A C 1
ATOM 763 O O . THR A 1 94 ? 2.216 7.729 7.906 1.00 83.44 94 THR A O 1
ATOM 766 N N . CYS A 1 95 ? 0.845 6.021 8.360 1.00 80.69 95 CYS A N 1
ATOM 767 C CA . CYS A 1 95 ? 0.349 5.920 6.981 1.00 80.69 95 CYS A CA 1
ATOM 768 C C . CYS A 1 95 ? -0.496 7.136 6.571 1.00 80.69 95 CYS A C 1
ATOM 770 O O . CYS A 1 95 ? -0.513 7.494 5.399 1.00 80.69 95 CYS A O 1
ATOM 772 N N . TYR A 1 96 ? -1.191 7.764 7.519 1.00 75.44 96 TYR A N 1
ATOM 773 C CA . TYR A 1 96 ? -1.967 8.978 7.283 1.00 75.44 96 TYR A CA 1
ATOM 774 C C . TYR A 1 96 ? -1.075 10.211 7.100 1.00 75.44 96 TYR A C 1
ATOM 776 O O . TYR A 1 96 ? -1.239 10.934 6.124 1.00 75.44 96 TYR A O 1
ATOM 784 N N . GLU A 1 97 ? -0.104 10.416 7.992 1.00 77.62 97 GLU A N 1
ATOM 785 C CA . GLU A 1 97 ? 0.842 11.540 7.917 1.00 77.62 97 GLU A CA 1
ATOM 786 C C . GLU A 1 97 ? 1.577 11.538 6.568 1.00 77.62 97 GLU A C 1
ATOM 788 O O . GLU A 1 97 ? 1.594 12.537 5.855 1.00 77.62 97 GLU A O 1
ATOM 793 N N . THR A 1 98 ? 2.054 10.364 6.143 1.00 80.50 98 THR A N 1
ATOM 794 C CA . THR A 1 98 ? 2.691 10.197 4.825 1.00 80.50 98 THR A CA 1
ATOM 795 C C . THR A 1 98 ? 1.746 10.426 3.643 1.00 80.50 98 THR A C 1
ATOM 797 O O . THR A 1 98 ? 2.191 10.830 2.572 1.00 80.50 98 THR A O 1
ATOM 800 N N . LEU A 1 99 ? 0.443 10.182 3.801 1.00 75.88 99 LEU A N 1
ATOM 801 C CA . LEU A 1 99 ? -0.555 10.448 2.764 1.00 75.88 99 LEU A CA 1
ATOM 802 C C . LEU A 1 99 ? -0.866 11.951 2.649 1.00 75.88 99 LEU A C 1
ATOM 804 O O . LEU A 1 99 ? -1.059 12.450 1.539 1.00 75.88 99 LEU A O 1
ATOM 808 N N . GLN A 1 100 ? -0.899 12.6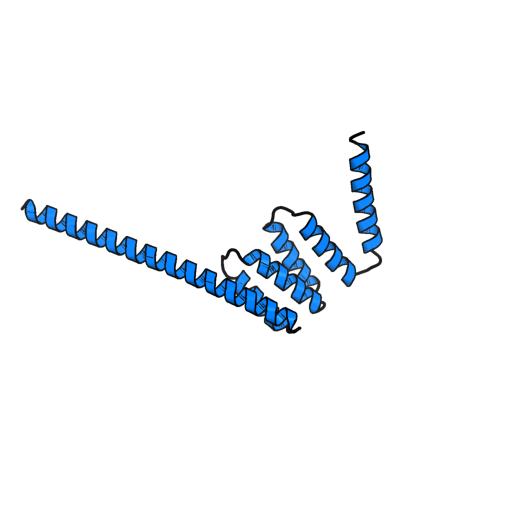60 3.782 1.00 67.19 100 GLN A N 1
ATOM 809 C CA . GLN A 1 100 ? -1.169 14.097 3.864 1.00 67.19 100 GLN A CA 1
ATOM 810 C C . GLN A 1 100 ? -0.057 14.932 3.213 1.00 67.19 100 GLN A C 1
ATOM 812 O O . GLN A 1 100 ? -0.350 15.927 2.558 1.00 67.19 100 GLN A O 1
ATOM 817 N N . ASP A 1 101 ? 1.196 14.483 3.298 1.00 66.81 101 ASP A N 1
ATOM 818 C CA . ASP A 1 101 ? 2.336 15.144 2.646 1.00 66.81 101 ASP A CA 1
ATOM 819 C C . ASP A 1 101 ? 2.304 15.052 1.102 1.00 66.81 101 ASP A C 1
ATOM 821 O O . ASP A 1 101 ? 3.034 15.768 0.411 1.00 66.81 101 ASP A O 1
ATOM 825 N N . HIS A 1 102 ? 1.475 14.165 0.536 1.00 62.09 102 HIS A N 1
ATOM 826 C CA . HIS A 1 102 ? 1.466 13.828 -0.895 1.00 62.09 102 HIS A CA 1
ATOM 827 C C . HIS A 1 102 ? 0.141 14.103 -1.624 1.00 62.09 102 HIS A C 1
ATOM 829 O O . HIS A 1 102 ? 0.051 13.869 -2.834 1.00 62.09 102 HIS A O 1
ATOM 835 N N . LEU A 1 103 ? -0.883 14.599 -0.932 1.00 57.91 103 LEU A N 1
ATOM 836 C CA . LEU A 1 103 ? -2.175 14.976 -1.510 1.00 57.91 103 LEU A CA 1
ATOM 837 C C . LEU A 1 103 ? -2.481 16.438 -1.175 1.00 57.91 103 LEU A C 1
ATOM 839 O O . LEU A 1 103 ? -2.301 16.858 -0.036 1.00 57.91 103 LEU A O 1
ATOM 843 N N . GLU A 1 104 ? -3.019 17.199 -2.136 1.00 52.19 104 GLU A N 1
ATOM 844 C CA . GLU A 1 104 ? -3.815 18.368 -1.748 1.00 52.19 104 GLU A CA 1
ATOM 845 C C . GLU A 1 104 ? -4.980 17.872 -0.880 1.00 52.19 104 GLU A C 1
ATOM 847 O O . GLU A 1 104 ? -5.572 16.832 -1.203 1.00 52.19 104 GLU A O 1
ATOM 852 N N . PRO A 1 105 ? -5.294 18.561 0.229 1.00 50.34 105 PRO A N 1
ATOM 853 C CA . PRO A 1 105 ? -6.310 18.122 1.164 1.00 50.34 105 PRO A CA 1
ATOM 854 C C . PRO A 1 105 ? -7.671 18.138 0.467 1.00 50.34 105 PRO A C 1
ATOM 856 O O . PRO A 1 105 ? -8.374 19.140 0.432 1.00 50.34 105 PRO A O 1
ATOM 859 N N . SER A 1 106 ? -8.073 16.991 -0.075 1.00 55.91 106 SER A N 1
ATOM 860 C CA . SER A 1 106 ? -9.485 16.664 -0.175 1.00 55.91 106 SER A CA 1
ATOM 861 C C . SER A 1 106 ? -9.977 16.605 1.268 1.00 55.91 106 SER A C 1
ATOM 863 O O . SER A 1 106 ? -9.709 15.632 1.979 1.00 55.91 106 SER A O 1
ATOM 865 N N . GLU A 1 107 ? -10.626 17.681 1.716 1.00 53.66 107 GLU A N 1
ATOM 866 C CA . GLU A 1 107 ? -11.185 17.814 3.067 1.00 53.66 107 GLU A CA 1
ATOM 867 C C . GLU A 1 107 ? -11.987 16.560 3.450 1.00 53.66 107 GLU A C 1
ATOM 869 O O . GLU A 1 107 ? -11.865 16.056 4.560 1.00 53.66 107 GLU A O 1
ATOM 874 N N . GLU A 1 108 ? -12.686 15.951 2.487 1.00 51.00 108 GLU A N 1
ATOM 875 C CA . GLU A 1 108 ? -13.451 14.716 2.673 1.00 51.00 108 GLU A CA 1
ATOM 876 C C . GLU A 1 108 ? -12.593 13.502 3.083 1.00 51.00 108 GLU A C 1
ATOM 878 O O . GLU A 1 108 ? -12.975 12.736 3.974 1.00 51.00 108 GLU A O 1
ATOM 883 N N . LEU A 1 109 ? -11.429 13.306 2.453 1.00 59.12 109 LEU A N 1
ATOM 884 C CA . LEU A 1 109 ? -10.553 12.167 2.742 1.00 59.12 109 LEU A CA 1
ATOM 885 C C . LEU A 1 109 ? -9.854 12.353 4.096 1.00 59.12 109 LEU A C 1
ATOM 887 O O . LEU A 1 109 ? -9.749 11.397 4.864 1.00 59.12 109 LEU A O 1
ATOM 891 N N . SER A 1 110 ? -9.466 13.594 4.408 1.00 58.75 110 SER A N 1
ATOM 892 C CA . SER A 1 110 ? -8.930 14.006 5.710 1.00 58.75 110 SER A CA 1
ATOM 893 C C . SER A 1 110 ? -9.950 13.768 6.833 1.00 58.75 110 SER A C 1
ATOM 895 O O . SER A 1 110 ? -9.675 13.015 7.769 1.00 58.75 110 SER A O 1
ATOM 897 N N . CYS A 1 111 ? -11.179 14.281 6.687 1.00 52.38 111 CYS A N 1
ATOM 898 C CA . CYS A 1 111 ? -12.239 14.153 7.687 1.00 52.38 111 CYS A CA 1
ATOM 899 C C . CYS A 1 111 ? -12.650 12.697 7.932 1.00 52.38 111 CYS A C 1
ATOM 901 O O . CYS A 1 111 ? -12.791 12.287 9.084 1.00 52.38 111 CYS A O 1
ATOM 903 N N . ARG A 1 112 ? -12.805 11.879 6.881 1.00 62.34 112 ARG A N 1
ATOM 904 C CA . ARG A 1 112 ? -13.167 10.457 7.041 1.00 62.34 112 ARG A CA 1
ATOM 905 C C . ARG A 1 112 ? -12.069 9.645 7.728 1.00 62.34 112 ARG A C 1
ATOM 907 O O . ARG A 1 112 ? -12.384 8.697 8.443 1.00 62.34 112 ARG A O 1
ATOM 914 N N . LEU A 1 113 ? -10.801 9.993 7.517 1.00 62.62 113 LEU A N 1
ATOM 915 C CA . LEU A 1 113 ? -9.658 9.321 8.142 1.00 62.62 113 LEU A CA 1
ATOM 916 C C . LEU A 1 113 ? -9.480 9.742 9.605 1.00 62.62 113 LEU A C 1
ATOM 918 O O . LEU A 1 113 ? -9.276 8.880 10.462 1.00 62.62 113 LEU A O 1
ATOM 922 N N . GLN A 1 114 ? -9.627 11.036 9.901 1.00 63.78 114 GLN A N 1
ATOM 923 C CA . GLN A 1 114 ? -9.612 11.564 11.266 1.00 63.78 114 GLN A CA 1
ATOM 924 C C . GLN A 1 114 ? -10.763 11.007 12.104 1.00 63.78 114 GLN A C 1
ATOM 926 O O . GLN A 1 114 ? -10.519 10.528 13.207 1.00 63.78 114 GLN A O 1
ATOM 931 N N . LEU A 1 115 ? -11.990 10.985 11.572 1.00 62.59 115 LEU A N 1
ATOM 932 C CA . LEU A 1 115 ? -13.145 10.397 12.259 1.00 62.59 115 LEU A CA 1
ATOM 933 C C . LEU A 1 115 ? -12.892 8.934 12.634 1.00 62.59 115 LEU A C 1
ATOM 935 O O . LEU A 1 115 ? -13.104 8.562 13.781 1.00 62.59 115 LEU A O 1
ATOM 939 N N . LYS A 1 116 ? -12.342 8.131 11.718 1.00 65.56 116 LYS A N 1
ATOM 940 C CA . LYS A 1 116 ? -12.088 6.701 11.949 1.00 65.56 116 LYS A CA 1
ATOM 941 C C . LYS A 1 116 ? -10.982 6.439 12.985 1.00 65.56 116 LYS A C 1
ATOM 943 O O . LYS A 1 116 ? -11.078 5.501 13.768 1.00 65.56 116 LYS A O 1
ATOM 948 N N . LEU A 1 117 ? -9.949 7.287 13.020 1.00 64.56 117 LEU A N 1
ATOM 949 C CA . LEU A 1 117 ? -8.910 7.262 14.061 1.00 64.56 117 LEU A CA 1
ATOM 950 C C . LEU A 1 117 ? -9.471 7.630 15.443 1.00 64.56 117 LEU A C 1
ATOM 952 O O . LEU A 1 117 ? -9.068 7.041 16.445 1.00 64.56 117 LEU A O 1
ATOM 956 N N . ILE A 1 118 ? -10.390 8.596 15.501 1.00 61.47 118 ILE A N 1
ATOM 957 C CA . ILE A 1 118 ? -10.983 9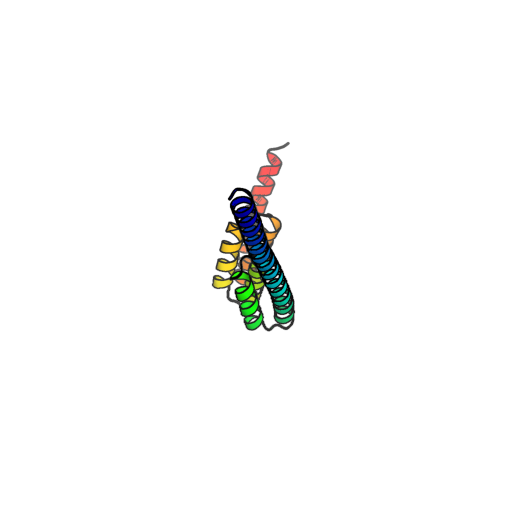.072 16.755 1.00 61.47 118 ILE A CA 1
ATOM 958 C C . ILE A 1 118 ? -12.062 8.095 17.267 1.00 61.47 118 ILE A C 1
ATOM 960 O O . ILE A 1 118 ? -12.121 7.843 18.471 1.00 61.47 118 ILE A O 1
ATOM 964 N N . GLU A 1 119 ? -12.861 7.492 16.378 1.00 62.47 119 GLU A N 1
ATOM 965 C CA . GLU A 1 119 ? -13.879 6.480 16.707 1.00 62.47 119 GLU A CA 1
ATOM 966 C C . GLU A 1 119 ? -13.289 5.255 17.425 1.00 62.47 119 GLU A C 1
ATOM 968 O O . GLU A 1 119 ? -13.901 4.753 18.369 1.00 62.47 119 GLU A O 1
ATOM 973 N N . GLU A 1 120 ? -12.094 4.800 17.033 1.00 61.50 120 GLU A N 1
ATOM 974 C CA . GLU A 1 120 ? -11.459 3.616 17.632 1.00 61.50 120 GLU A CA 1
ATOM 975 C C . GLU A 1 120 ? -10.505 3.934 18.798 1.00 61.50 120 GLU A C 1
ATOM 977 O O . GLU A 1 120 ? -10.262 3.057 19.629 1.00 61.50 120 GLU A O 1
ATOM 982 N N . GLN A 1 121 ? -9.995 5.171 18.922 1.00 61.72 121 GLN A N 1
ATOM 983 C CA . GLN A 1 121 ? -9.137 5.562 20.052 1.00 61.72 121 GLN A CA 1
ATOM 984 C C . GLN A 1 121 ? -9.926 6.063 21.273 1.00 61.72 121 GLN A C 1
ATOM 986 O O . GLN A 1 121 ? -9.601 5.623 22.370 1.00 61.72 121 GLN A O 1
ATOM 991 N N . HIS A 1 122 ? -10.952 6.921 21.129 1.00 56.44 122 HIS A N 1
ATOM 992 C CA . HIS A 1 122 ? -11.788 7.404 22.247 1.00 56.44 122 HIS A CA 1
ATOM 993 C C . HIS A 1 122 ? -13.100 8.078 21.759 1.00 56.44 122 HIS A C 1
ATOM 995 O O . HIS A 1 122 ? -13.068 9.233 21.329 1.00 56.44 122 HIS A O 1
ATOM 1001 N N . PRO A 1 123 ? -14.292 7.467 21.935 1.00 54.81 123 PRO A N 1
ATOM 1002 C CA . PRO A 1 123 ? -15.562 8.050 21.469 1.00 54.81 123 PRO A CA 1
ATOM 1003 C C . PRO A 1 123 ? -15.978 9.343 22.202 1.00 54.81 123 PRO A C 1
ATOM 1005 O O . PRO A 1 123 ? -16.827 10.083 21.712 1.00 54.81 123 PRO A O 1
ATOM 1008 N N . ALA A 1 124 ? -15.399 9.634 23.372 1.00 50.88 124 ALA A N 1
ATOM 1009 C CA . ALA A 1 124 ? -15.735 10.812 24.177 1.00 50.88 124 ALA A CA 1
ATOM 1010 C C . ALA A 1 124 ? -15.083 12.112 23.669 1.00 50.88 124 ALA A C 1
ATOM 1012 O O . ALA A 1 124 ? -15.674 13.184 23.807 1.00 50.88 124 ALA A O 1
ATOM 1013 N N . ASP A 1 125 ? -13.903 12.020 23.050 1.00 53.16 125 ASP A N 1
ATOM 1014 C CA . ASP A 1 125 ? -13.202 13.185 22.499 1.00 53.16 125 ASP A CA 1
ATOM 1015 C C . ASP A 1 125 ? -13.734 13.558 21.104 1.00 53.16 125 ASP A C 1
ATOM 1017 O O . ASP A 1 125 ? -13.753 14.739 20.755 1.00 53.16 125 ASP A O 1
ATOM 1021 N N . LEU A 1 126 ? -14.295 12.582 20.372 1.00 51.75 126 LEU A N 1
ATOM 1022 C CA . LEU A 1 126 ? -14.978 12.755 19.080 1.00 51.75 126 LEU A CA 1
ATOM 1023 C C . LEU A 1 126 ? -16.042 13.857 19.125 1.00 51.75 126 LEU A C 1
ATOM 1025 O O . LEU A 1 126 ? -16.101 14.718 18.249 1.00 51.75 126 LEU A O 1
ATOM 1029 N N . LEU A 1 127 ? -16.867 13.849 20.173 1.00 53.25 127 LEU A N 1
ATOM 1030 C CA . LEU A 1 127 ? -17.967 14.794 20.331 1.00 53.25 127 LEU A CA 1
ATOM 1031 C C . LEU A 1 127 ? -17.448 16.227 20.483 1.00 53.25 127 LEU A C 1
ATOM 1033 O O . LEU A 1 127 ? -18.021 17.135 19.893 1.00 53.25 127 LEU A O 1
ATOM 1037 N N . LYS A 1 128 ? -16.326 16.425 21.187 1.00 57.72 128 LYS A N 1
ATOM 1038 C CA . LYS A 1 128 ? -15.709 17.746 21.355 1.00 57.72 128 LYS A CA 1
ATOM 1039 C C . LYS A 1 128 ? -15.043 18.250 20.081 1.00 57.72 128 LYS A C 1
ATOM 1041 O O . LYS A 1 128 ? -15.220 19.417 19.756 1.00 57.72 128 LYS A O 1
ATOM 1046 N N . THR A 1 129 ? -14.297 17.403 19.369 1.00 57.06 129 THR A N 1
ATOM 1047 C CA . THR A 1 129 ? -13.570 17.824 18.159 1.00 57.06 129 THR A CA 1
ATOM 1048 C C . THR A 1 129 ? -14.521 18.107 16.995 1.00 57.06 129 THR A C 1
ATOM 1050 O O . THR A 1 129 ? -14.336 19.078 16.264 1.00 57.06 129 THR A O 1
ATOM 1053 N N . VAL A 1 130 ? -15.585 17.307 16.851 1.00 59.28 130 VAL A N 1
ATOM 1054 C CA . VAL A 1 130 ? -16.642 17.558 15.860 1.00 59.28 130 VAL A CA 1
ATOM 1055 C C . VAL A 1 130 ? -17.474 18.782 16.249 1.00 59.28 130 VAL A C 1
ATOM 1057 O O . VAL A 1 130 ? -17.801 19.582 15.378 1.00 59.28 130 VAL A O 1
ATOM 1060 N N . GLN A 1 131 ? -17.762 18.991 17.541 1.00 59.81 131 GLN A N 1
ATOM 1061 C CA . GLN A 1 131 ? -18.422 20.217 18.007 1.00 59.81 131 GLN A CA 1
ATOM 1062 C C . GLN A 1 131 ? -17.579 21.463 17.732 1.00 59.81 131 GLN A C 1
ATOM 1064 O O . GLN A 1 131 ? -18.130 22.439 17.241 1.00 59.81 131 GLN A O 1
ATOM 1069 N N . SER A 1 132 ? -16.264 21.440 17.973 1.00 64.25 132 SER A N 1
ATOM 1070 C CA . SER A 1 132 ? -15.407 22.594 17.673 1.00 64.25 132 SER A CA 1
ATOM 1071 C C . SER A 1 132 ? -15.299 22.869 16.172 1.00 64.25 132 SER A C 1
ATOM 1073 O O . SER A 1 132 ? -15.377 24.025 15.774 1.00 64.25 132 SER A O 1
ATOM 1075 N N . ALA A 1 133 ? -15.202 21.829 15.337 1.00 59.81 133 ALA A N 1
ATOM 1076 C CA . ALA A 1 133 ? -15.154 21.983 13.882 1.00 59.81 133 ALA A CA 1
ATOM 1077 C C . ALA A 1 133 ? -16.483 22.503 13.298 1.00 59.81 133 ALA A C 1
ATOM 1079 O O . ALA A 1 133 ? -16.480 23.354 12.413 1.00 59.81 133 ALA A O 1
ATOM 1080 N N . LEU A 1 134 ? -17.627 22.045 13.825 1.00 59.94 134 LEU A N 1
ATOM 1081 C CA . LEU A 1 134 ? -18.946 22.582 13.464 1.00 59.94 134 LEU A CA 1
ATOM 1082 C C . LEU A 1 134 ? -19.121 24.032 13.928 1.00 59.94 134 LEU A C 1
ATOM 1084 O O . LEU A 1 134 ? -19.733 24.823 13.220 1.00 59.94 134 LEU A O 1
ATOM 1088 N N . GLN A 1 135 ? -18.575 24.395 15.090 1.00 62.03 135 GLN A N 1
ATOM 1089 C CA . GLN A 1 135 ? -18.632 25.765 15.599 1.00 62.03 135 GLN A CA 1
ATOM 1090 C C . GLN A 1 135 ? -17.800 26.722 14.735 1.00 62.03 135 GLN A C 1
ATOM 1092 O O . GLN A 1 135 ? -18.247 27.825 14.442 1.00 62.03 135 GLN A O 1
ATOM 1097 N N . GLU A 1 136 ? -16.614 26.300 14.292 1.00 65.12 136 GLU A N 1
ATOM 1098 C CA . GLU A 1 136 ? -15.779 27.073 13.364 1.00 65.12 136 GLU A CA 1
ATOM 1099 C C . GLU A 1 136 ? -16.423 27.206 11.977 1.00 65.12 136 GLU A C 1
ATOM 1101 O O . GLU A 1 136 ? -16.370 28.283 11.389 1.00 65.12 136 GLU A O 1
ATOM 1106 N N . ALA A 1 137 ? -17.090 26.159 11.481 1.00 59.53 137 ALA A N 1
ATOM 1107 C CA . ALA A 1 137 ? -17.848 26.222 10.232 1.00 59.53 137 ALA A CA 1
ATOM 1108 C C . ALA A 1 137 ? -19.050 27.184 10.327 1.00 59.53 137 ALA A C 1
ATOM 1110 O O . ALA A 1 137 ? -19.218 28.026 9.448 1.00 59.53 137 ALA A O 1
ATOM 1111 N N . ASN A 1 138 ? -19.820 27.136 11.421 1.00 55.97 138 ASN A N 1
ATOM 1112 C CA . ASN A 1 138 ? -20.943 28.055 11.657 1.00 55.97 138 ASN A CA 1
ATOM 1113 C C . ASN A 1 138 ? -20.487 29.517 11.790 1.00 55.97 138 ASN A C 1
ATOM 1115 O O . ASN A 1 138 ? -21.129 30.419 11.263 1.00 55.97 138 ASN A O 1
ATOM 1119 N N . ASN A 1 139 ? -19.363 29.760 12.468 1.00 56.69 139 ASN A N 1
ATOM 1120 C CA . ASN A 1 139 ? -18.824 31.113 12.637 1.00 56.69 139 ASN A CA 1
ATOM 1121 C C . ASN A 1 139 ? -18.291 31.710 11.319 1.00 56.69 139 ASN A C 1
ATOM 1123 O O . ASN A 1 139 ? -18.172 32.928 11.205 1.00 56.69 139 ASN A O 1
ATOM 1127 N N . ASN A 1 140 ? -17.960 30.871 10.331 1.00 54.31 140 ASN A N 1
ATOM 1128 C CA . ASN A 1 140 ? -17.513 31.314 9.011 1.00 54.31 140 ASN A CA 1
ATOM 1129 C C . ASN A 1 140 ? -18.680 31.601 8.047 1.00 54.31 140 ASN A C 1
ATOM 1131 O O . ASN A 1 140 ? -18.497 32.381 7.113 1.00 54.31 140 ASN A O 1
ATOM 1135 N N . GLU A 1 141 ? -19.867 31.025 8.268 1.00 52.28 141 GLU A N 1
ATOM 1136 C CA . GLU A 1 141 ? -21.080 31.360 7.502 1.00 52.28 141 GLU A CA 1
ATOM 1137 C C . GLU A 1 141 ? -21.679 32.716 7.923 1.00 52.28 141 GLU A C 1
ATOM 1139 O O . GLU A 1 141 ? -22.137 33.466 7.065 1.00 52.28 141 GLU A O 1
ATO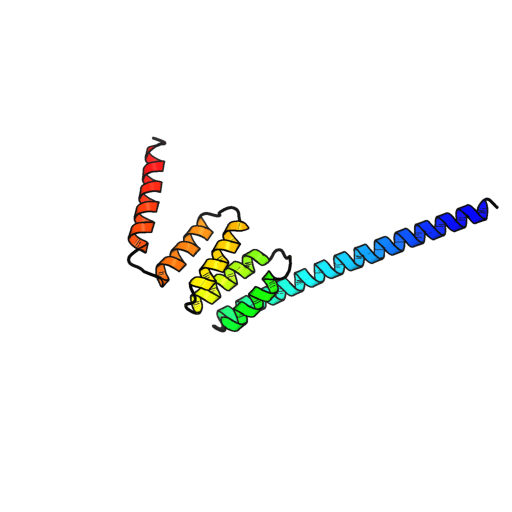M 1144 N N . GLU A 1 142 ? -21.570 33.111 9.198 1.00 50.06 142 GLU A N 1
ATOM 1145 C CA . GLU A 1 142 ? -22.035 34.425 9.695 1.00 50.06 142 GLU A CA 1
ATOM 1146 C C . GLU A 1 142 ? -21.185 35.627 9.217 1.00 50.06 142 GLU A C 1
ATOM 1148 O O . GLU A 1 142 ? -21.531 36.777 9.478 1.00 50.06 142 GLU A O 1
ATOM 1153 N N . LEU A 1 143 ? -20.072 35.395 8.511 1.00 45.31 143 LEU A N 1
ATOM 1154 C CA . LEU A 1 143 ? -19.186 36.445 7.983 1.00 45.31 143 LEU A CA 1
ATOM 1155 C C . LEU A 1 143 ? -19.516 36.867 6.536 1.00 45.31 143 LEU A C 1
ATOM 1157 O O . LEU A 1 143 ? -18.847 37.753 5.998 1.00 45.31 143 LEU A O 1
ATOM 1161 N N . PHE A 1 144 ? -20.530 36.248 5.916 1.00 42.41 144 PHE A N 1
ATOM 1162 C CA . PHE A 1 144 ? -20.981 36.534 4.546 1.00 42.41 144 PHE A CA 1
ATOM 1163 C C . PHE A 1 144 ? -22.461 36.971 4.423 1.00 42.41 144 PHE A C 1
ATOM 1165 O O . PHE A 1 144 ? -22.920 37.153 3.292 1.00 42.41 144 PHE A O 1
ATOM 1172 N N . GLU A 1 145 ? -23.184 37.193 5.530 1.00 39.84 145 GLU A N 1
ATOM 1173 C CA . GLU A 1 145 ? -24.475 37.924 5.548 1.00 39.84 145 GLU A CA 1
ATOM 1174 C C . GLU A 1 145 ? -24.289 39.413 5.886 1.00 39.84 145 GLU A C 1
ATOM 1176 O O . GLU A 1 145 ? -24.963 40.248 5.234 1.00 39.84 145 GLU A O 1
#

Organism: NCBI:txid433720

pLDDT: mean 76.17, std 14.53, range [39.84, 95.5]

Secondary structure (DSSP, 8-state):
-HHHHHHHHHHHHHHHHHHHHHHHHHHHHHHHHHHHHHHHHHHHHHHHHHTT-HHHHHHHHHHHHTS-STTHHHHHHHHHHHHHHTT-HHHHHHHHHHHHTTS---HHHHHHHHHHHHHHH-HHHHHHHHHHHHHHHHHHHTT--

Foldseek 3Di:
DVVVVVVVVVVVVVVVVVVVVVVVVVVVVVVVVLAVLLVVLLVVLVVCVVVVVLVSSLVSLVVSCVDPYPCNLVSLVSNLVSCVSVVNLVVSVVSVVVNPVPDDDPVVVVVVSVLSSCVSPDPVVSVVVVVVVVVVVVVVVVVPD

Radius of gyration: 25.7 Å; chains: 1; bounding box: 64×50×74 Å

InterPro domains:
  IPR011990 Tetratricopeptide-like helical domain superfamily [G3DSA:1.25.40.10] (23-145)
  IPR011990 Tetratricopeptide-like helical domain superfamily [SSF48452] (37-136)